Protein AF-A0A317GZ81-F1 (afdb_monomer_lite)

Sequence (143 aa):
MPDQAWKDRLIRLLGMLGSSFDGERANAGKMANDMLKKAGLTWEDVISVNVKQKQKEYAHAKYPWEEGFYQSGNYYRNPDPNPEEEISDLQMADICDTYQQYLSEWEKGFLKSIIDRLDAELPLTMRQHRTLVNIYKKVKQYA

pLDDT: mean 78.28, std 22.23, range [29.62, 97.44]

Secondary structure (DSSP, 8-state):
---HHHHHHHHHHHHHTT-S-HHHHHHHHHHHHHHHHHTT--HHHHH-S----------------SS------S--------TT----HHHHHHHHHHTGGGS-HHHHHHHHHHHHHHHTTPPPPHHHHHHHHHHHHHHGGG-

Radius of gyration: 20.4 Å; chains: 1; bounding box: 53×42×34 Å

Structure (mmCIF, N/CA/C/O backbone):
data_AF-A0A317GZ81-F1
#
_entry.id   AF-A0A317GZ81-F1
#
loop_
_atom_site.group_PDB
_atom_site.id
_atom_site.type_symbol
_atom_site.label_atom_id
_atom_site.label_alt_id
_atom_site.label_comp_id
_atom_site.label_asym_id
_atom_site.label_entity_id
_atom_site.label_seq_id
_atom_site.pdbx_PDB_ins_code
_atom_site.Cartn_x
_atom_site.Cartn_y
_atom_site.Cartn_z
_atom_site.occupancy
_atom_site.B_iso_or_equiv
_atom_site.auth_seq_id
_atom_site.auth_comp_id
_atom_site.auth_asym_id
_atom_site.auth_atom_id
_atom_site.pdbx_PDB_model_num
ATOM 1 N N . MET A 1 1 ? 26.489 2.666 -14.374 1.00 66.56 1 MET A N 1
ATOM 2 C CA . MET A 1 1 ? 26.760 3.495 -13.180 1.00 66.56 1 MET A CA 1
ATOM 3 C C . MET A 1 1 ? 25.925 4.754 -13.314 1.00 66.56 1 MET A C 1
ATOM 5 O O . MET A 1 1 ? 26.014 5.359 -14.376 1.00 66.56 1 MET A O 1
ATOM 9 N N . PRO A 1 2 ? 25.083 5.098 -12.327 1.00 83.62 2 PRO A N 1
ATOM 10 C CA . PRO A 1 2 ? 24.307 6.331 -12.369 1.00 83.62 2 PRO A CA 1
ATOM 11 C C . PRO A 1 2 ? 25.226 7.547 -12.468 1.00 83.62 2 PRO A C 1
ATOM 13 O O . PRO A 1 2 ? 26.196 7.653 -11.713 1.00 83.62 2 PRO A O 1
ATOM 16 N N . ASP A 1 3 ? 24.931 8.436 -13.408 1.00 89.06 3 ASP A N 1
ATOM 17 C CA . ASP A 1 3 ? 25.651 9.691 -13.585 1.00 89.06 3 ASP A CA 1
ATOM 18 C C . ASP A 1 3 ? 25.128 10.771 -12.622 1.00 89.06 3 ASP A C 1
ATOM 20 O O . ASP A 1 3 ? 24.226 10.541 -11.809 1.00 89.06 3 ASP A O 1
ATOM 24 N N . GLN A 1 4 ? 25.729 11.961 -12.670 1.00 90.44 4 GLN A N 1
ATOM 25 C CA . GLN A 1 4 ? 25.327 13.058 -11.792 1.00 90.44 4 GLN A CA 1
ATOM 26 C C . GLN A 1 4 ? 23.887 13.515 -12.075 1.00 90.44 4 GLN A C 1
ATOM 28 O O . GLN A 1 4 ? 23.118 13.707 -11.138 1.00 90.44 4 GLN A O 1
ATOM 33 N N . ALA A 1 5 ? 23.486 13.577 -13.347 1.00 92.62 5 ALA A N 1
ATOM 34 C CA . ALA A 1 5 ? 22.133 13.964 -13.741 1.00 92.62 5 ALA A CA 1
ATOM 35 C C . ALA A 1 5 ? 21.066 13.005 -13.182 1.00 92.62 5 ALA A C 1
ATOM 37 O O . ALA A 1 5 ? 19.994 13.431 -12.743 1.00 92.62 5 ALA A O 1
ATOM 38 N N . TRP A 1 6 ? 21.360 11.703 -13.150 1.00 94.94 6 TRP A N 1
ATOM 39 C CA . TRP A 1 6 ? 20.495 10.709 -12.527 1.00 94.94 6 TRP A CA 1
ATOM 40 C C . TRP A 1 6 ? 20.345 10.953 -11.022 1.00 94.94 6 TRP A C 1
ATOM 42 O O . TRP A 1 6 ? 19.225 10.898 -10.508 1.00 94.94 6 TRP A O 1
ATOM 52 N N . LYS A 1 7 ? 21.445 11.265 -10.321 1.00 94.44 7 LYS A N 1
ATOM 53 C CA . LYS A 1 7 ? 21.424 11.555 -8.877 1.00 94.44 7 LYS A CA 1
ATOM 54 C C . LYS A 1 7 ? 20.615 12.812 -8.580 1.00 94.44 7 LYS A C 1
ATOM 56 O O . LYS A 1 7 ? 19.761 12.779 -7.699 1.00 94.44 7 LYS A O 1
ATOM 61 N N . ASP A 1 8 ? 20.817 13.874 -9.353 1.00 97.00 8 ASP A N 1
ATOM 62 C CA . ASP A 1 8 ? 20.089 15.137 -9.200 1.00 97.00 8 ASP A CA 1
ATOM 63 C C . ASP A 1 8 ? 18.581 14.927 -9.392 1.00 97.00 8 ASP A C 1
ATOM 65 O O . ASP A 1 8 ? 17.753 15.440 -8.633 1.00 97.00 8 ASP A O 1
ATOM 69 N N . ARG A 1 9 ? 18.208 14.095 -10.372 1.00 95.25 9 ARG A N 1
ATOM 70 C CA . ARG A 1 9 ? 16.813 13.719 -10.598 1.00 95.25 9 ARG A CA 1
ATOM 71 C C . ARG A 1 9 ? 16.236 12.914 -9.431 1.00 95.25 9 ARG A C 1
ATOM 73 O O . ARG A 1 9 ? 15.103 13.185 -9.032 1.00 95.25 9 ARG A O 1
ATOM 80 N N . LEU A 1 10 ? 16.985 11.958 -8.878 1.00 95.88 10 LEU A N 1
ATOM 81 C CA . LEU A 1 10 ? 16.547 11.191 -7.709 1.00 95.88 10 LEU A CA 1
ATOM 82 C C . LEU A 1 10 ? 16.361 12.101 -6.486 1.00 95.88 10 LEU A C 1
ATOM 84 O O . LEU A 1 10 ? 15.325 12.024 -5.832 1.00 95.88 10 LEU A O 1
ATOM 88 N N . ILE A 1 11 ? 17.304 13.010 -6.221 1.00 96.06 11 ILE A N 1
ATOM 89 C CA . ILE A 1 11 ? 17.218 13.993 -5.128 1.00 96.06 11 ILE A CA 1
ATOM 90 C C . ILE A 1 11 ? 15.961 14.855 -5.272 1.00 96.06 11 ILE A C 1
ATOM 92 O O . ILE A 1 11 ? 15.231 15.049 -4.301 1.00 96.06 11 ILE A O 1
ATOM 96 N N . ARG A 1 12 ? 15.655 15.327 -6.487 1.00 96.31 12 ARG A N 1
ATOM 97 C CA . ARG A 1 12 ? 14.444 16.116 -6.742 1.00 96.31 12 ARG A CA 1
ATOM 98 C C . ARG A 1 12 ? 13.167 15.337 -6.422 1.00 96.31 12 ARG A C 1
ATOM 100 O O . ARG A 1 12 ? 12.270 15.890 -5.792 1.00 96.31 12 ARG A O 1
ATOM 107 N N . LEU A 1 13 ? 13.089 14.067 -6.825 1.00 96.62 13 LEU A N 1
ATOM 108 C CA . LEU A 1 13 ? 11.946 13.204 -6.503 1.00 96.62 13 LEU A CA 1
ATOM 109 C C . LEU A 1 13 ? 11.822 12.969 -4.996 1.00 96.62 13 LEU A C 1
ATOM 111 O O . LEU A 1 13 ? 10.722 13.037 -4.458 1.00 96.62 13 LEU A O 1
ATOM 115 N N . LEU A 1 14 ? 12.941 12.753 -4.303 1.00 95.75 14 LEU A N 1
ATOM 116 C CA . LEU A 1 14 ? 12.951 12.602 -2.849 1.00 95.75 14 LEU A CA 1
ATOM 117 C C . LEU A 1 14 ? 12.490 13.880 -2.135 1.00 95.75 14 LEU A C 1
ATOM 119 O O . LEU A 1 14 ? 11.744 13.792 -1.165 1.00 95.75 14 LEU A O 1
ATOM 123 N N . GLY A 1 15 ? 12.841 15.062 -2.647 1.00 95.56 15 GLY A N 1
ATOM 124 C CA . GLY A 1 15 ? 12.332 16.336 -2.132 1.00 95.56 15 GLY A CA 1
ATOM 125 C C . GLY A 1 15 ? 10.809 16.477 -2.253 1.00 95.56 15 GLY A C 1
ATOM 126 O O . GLY A 1 15 ? 10.167 17.041 -1.370 1.00 95.56 15 GLY A O 1
ATOM 127 N N . MET A 1 16 ? 10.203 15.903 -3.299 1.00 95.44 16 MET A N 1
ATOM 128 C CA . MET A 1 16 ? 8.745 15.921 -3.494 1.00 95.44 16 MET A CA 1
ATOM 129 C C . MET A 1 16 ? 7.982 15.018 -2.516 1.00 95.44 16 MET A C 1
ATOM 131 O O . MET A 1 16 ? 6.769 15.170 -2.367 1.00 95.44 16 MET A O 1
ATOM 135 N N . LEU A 1 17 ? 8.664 14.118 -1.797 1.00 93.69 17 LEU A N 1
ATOM 136 C CA . LEU A 1 17 ? 8.036 13.319 -0.739 1.00 93.69 17 LEU A CA 1
ATOM 137 C C . LEU A 1 17 ? 7.562 14.175 0.444 1.00 93.69 17 LEU A C 1
ATOM 139 O O . LEU A 1 17 ? 6.730 13.714 1.217 1.00 93.69 17 LEU A O 1
ATOM 143 N N . GLY A 1 18 ? 8.046 15.414 0.571 1.00 90.31 18 GLY A N 1
ATOM 144 C CA . GLY A 1 18 ? 7.570 16.386 1.558 1.00 90.31 18 GLY A CA 1
ATOM 145 C C . GLY A 1 18 ? 6.362 17.223 1.116 1.00 90.31 18 GLY A C 1
ATOM 146 O O . GLY A 1 18 ? 5.979 18.129 1.849 1.00 90.31 18 GLY A O 1
ATOM 147 N N . SER A 1 19 ? 5.780 16.981 -0.069 1.00 93.25 19 SER A N 1
ATOM 148 C CA . SER A 1 19 ? 4.635 17.766 -0.563 1.00 93.25 19 SER A CA 1
ATOM 149 C C . SER A 1 19 ? 3.405 17.632 0.344 1.00 93.25 19 SER A C 1
ATOM 151 O O . SER A 1 19 ? 3.117 16.550 0.859 1.00 93.25 19 SER A O 1
ATOM 153 N N . SER A 1 20 ? 2.626 18.709 0.480 1.00 90.06 20 SER A N 1
ATOM 154 C CA . SER A 1 20 ? 1.331 18.704 1.178 1.00 90.06 20 SER A CA 1
ATOM 155 C C . SER A 1 20 ? 0.255 17.892 0.447 1.00 90.06 20 SER A C 1
ATOM 157 O O . SER A 1 20 ? -0.765 17.567 1.047 1.00 90.06 20 SER A O 1
ATOM 159 N N . PHE A 1 21 ? 0.473 17.539 -0.824 1.00 89.31 21 PHE A N 1
ATOM 160 C CA . PHE A 1 21 ? -0.476 16.780 -1.635 1.00 89.31 21 PHE A CA 1
ATOM 161 C C . PHE A 1 21 ? -0.116 15.291 -1.682 1.00 89.31 21 PHE A C 1
ATOM 163 O O . PHE A 1 21 ? 0.926 14.892 -2.206 1.00 89.31 21 PHE A O 1
ATOM 170 N N . ASP A 1 22 ? -1.019 14.445 -1.193 1.00 85.56 22 ASP A N 1
ATOM 171 C CA . ASP A 1 22 ? -0.829 12.993 -1.081 1.00 85.56 22 ASP A CA 1
ATOM 172 C C . ASP A 1 22 ? -0.505 12.322 -2.423 1.00 85.56 22 ASP A C 1
ATOM 174 O O . ASP A 1 22 ? 0.394 11.479 -2.508 1.00 85.56 22 ASP A O 1
ATOM 178 N N . GLY A 1 23 ? -1.193 12.740 -3.491 1.00 89.94 23 GLY A N 1
ATOM 179 C CA . GLY A 1 23 ? -0.973 12.220 -4.841 1.00 89.94 23 GLY A CA 1
ATOM 180 C C . GLY A 1 23 ? 0.427 12.523 -5.378 1.00 89.94 23 GLY A C 1
ATOM 181 O O . GLY A 1 23 ? 1.032 11.679 -6.041 1.00 89.94 23 GLY A O 1
ATOM 182 N N . GLU A 1 24 ? 0.986 13.687 -5.040 1.00 90.44 24 GLU A N 1
ATOM 183 C CA . GLU A 1 24 ? 2.344 14.055 -5.443 1.00 90.44 24 GLU A CA 1
ATOM 184 C C . GLU A 1 24 ? 3.393 13.221 -4.707 1.00 90.44 24 GLU A C 1
ATOM 186 O O . GLU A 1 24 ? 4.323 12.724 -5.346 1.00 90.44 24 GLU A O 1
ATOM 191 N N . ARG A 1 25 ? 3.210 12.982 -3.399 1.00 97.44 25 ARG A N 1
ATOM 192 C CA . ARG A 1 25 ? 4.107 12.120 -2.609 1.00 97.44 25 ARG A CA 1
ATOM 193 C C . ARG A 1 25 ? 4.122 10.691 -3.146 1.00 97.44 25 ARG A C 1
ATOM 195 O O . ARG A 1 25 ? 5.190 10.121 -3.377 1.00 97.44 25 ARG A O 1
ATOM 202 N N . ALA A 1 26 ? 2.940 10.121 -3.388 1.00 91.75 26 ALA A N 1
ATOM 203 C CA . ALA A 1 26 ? 2.806 8.762 -3.907 1.00 91.75 26 ALA A CA 1
ATOM 204 C C . ALA A 1 26 ? 3.452 8.616 -5.294 1.00 91.75 26 ALA A C 1
ATOM 206 O O . ALA A 1 26 ? 4.194 7.661 -5.549 1.00 91.75 26 ALA A O 1
ATOM 207 N N . ASN A 1 27 ? 3.223 9.587 -6.181 1.00 95.06 27 ASN A N 1
ATOM 208 C CA . ASN A 1 27 ? 3.804 9.588 -7.517 1.00 95.06 27 ASN A CA 1
ATOM 209 C C . ASN A 1 27 ? 5.334 9.745 -7.480 1.00 95.06 27 ASN A C 1
ATOM 211 O O . ASN A 1 27 ? 6.044 9.013 -8.170 1.00 95.06 27 ASN A O 1
ATOM 215 N N . ALA A 1 28 ? 5.855 10.640 -6.638 1.00 96.00 28 ALA A N 1
ATOM 216 C CA . ALA A 1 28 ? 7.291 10.846 -6.479 1.00 96.00 28 ALA A CA 1
ATOM 217 C C . ALA A 1 28 ? 8.002 9.586 -5.959 1.00 96.00 28 ALA A C 1
ATOM 219 O O . ALA A 1 28 ? 9.020 9.176 -6.522 1.00 96.00 28 ALA A O 1
ATOM 220 N N . GLY A 1 29 ? 7.426 8.915 -4.955 1.00 96.50 29 GLY A N 1
ATOM 221 C CA . GLY A 1 29 ? 7.952 7.653 -4.431 1.00 96.50 29 GLY A CA 1
ATOM 222 C C . GLY A 1 29 ? 7.961 6.541 -5.480 1.00 96.50 29 GLY A C 1
ATOM 223 O O . GLY A 1 29 ? 8.966 5.844 -5.643 1.00 96.50 29 GLY A O 1
ATOM 224 N N . LYS A 1 30 ? 6.878 6.422 -6.261 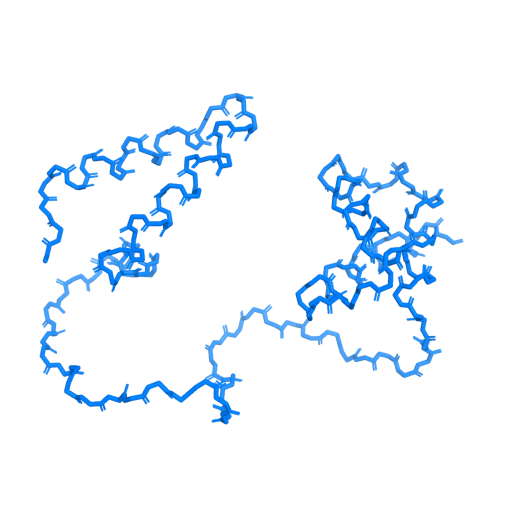1.00 97.00 30 LYS A N 1
ATOM 225 C CA . LYS A 1 30 ? 6.803 5.482 -7.388 1.00 97.00 30 LYS A CA 1
ATOM 226 C C . LYS A 1 30 ? 7.898 5.761 -8.422 1.00 97.00 30 LYS A C 1
ATOM 228 O O . LYS A 1 30 ? 8.630 4.846 -8.790 1.00 97.00 30 LYS A O 1
ATOM 233 N N . MET A 1 31 ? 8.048 7.014 -8.851 1.00 96.19 31 MET A N 1
ATOM 234 C CA . MET A 1 31 ? 9.059 7.404 -9.839 1.00 96.19 31 MET A CA 1
ATOM 235 C C . MET A 1 31 ? 10.486 7.141 -9.351 1.00 96.19 31 MET A C 1
ATOM 237 O O . MET A 1 31 ? 11.309 6.652 -10.124 1.00 96.19 31 MET A O 1
ATOM 241 N N . ALA A 1 32 ? 10.779 7.428 -8.080 1.00 97.06 32 ALA A N 1
ATOM 242 C CA . ALA A 1 32 ? 12.088 7.162 -7.493 1.00 97.06 32 ALA A CA 1
ATOM 243 C C . ALA A 1 32 ? 12.394 5.656 -7.492 1.00 97.06 32 ALA A C 1
ATOM 245 O O . ALA A 1 32 ? 13.458 5.231 -7.937 1.00 97.06 32 ALA A O 1
ATOM 246 N N . ASN A 1 33 ? 11.422 4.835 -7.089 1.00 96.44 33 ASN A N 1
ATOM 247 C CA . ASN A 1 33 ? 11.551 3.382 -7.097 1.00 96.44 33 ASN A CA 1
ATOM 248 C C . ASN A 1 33 ? 11.741 2.808 -8.515 1.00 96.44 33 ASN A C 1
ATOM 250 O O . ASN A 1 33 ? 12.577 1.929 -8.726 1.00 96.44 33 ASN A O 1
ATOM 254 N N . ASP A 1 34 ? 11.014 3.325 -9.507 1.00 95.19 34 ASP A N 1
ATOM 255 C CA . ASP A 1 34 ? 11.165 2.911 -10.905 1.00 95.19 34 ASP A CA 1
ATOM 256 C C . ASP A 1 34 ? 12.538 3.305 -11.476 1.00 95.19 34 ASP A C 1
ATOM 258 O O . ASP A 1 34 ? 13.122 2.554 -12.261 1.00 95.19 34 ASP A O 1
ATOM 262 N N . MET A 1 35 ? 13.085 4.458 -11.071 1.00 96.00 35 MET A N 1
ATOM 263 C CA . MET A 1 35 ? 14.439 4.875 -11.450 1.00 96.00 35 MET A CA 1
ATOM 264 C C . MET A 1 35 ? 15.514 3.930 -10.911 1.00 96.00 35 MET A C 1
ATOM 266 O O . MET A 1 35 ? 16.450 3.614 -11.647 1.00 96.00 35 MET A O 1
ATOM 270 N N . LEU A 1 36 ? 15.373 3.457 -9.670 1.00 91.81 36 LEU A N 1
ATOM 271 C CA . LEU A 1 36 ? 16.292 2.482 -9.079 1.00 91.81 36 LEU A CA 1
ATOM 272 C C . LEU A 1 36 ? 16.240 1.149 -9.819 1.00 91.81 36 LEU A C 1
ATOM 274 O O . LEU A 1 36 ? 17.273 0.663 -10.274 1.00 91.81 36 LEU A O 1
ATOM 278 N N . LYS A 1 37 ? 15.035 0.624 -10.064 1.00 90.00 37 LYS A N 1
ATOM 279 C CA . LYS A 1 37 ? 14.850 -0.623 -10.819 1.00 90.00 37 LYS A CA 1
ATOM 280 C C . LYS A 1 37 ? 15.461 -0.561 -12.215 1.00 90.00 37 LYS A C 1
ATOM 282 O O . LYS A 1 37 ? 16.151 -1.490 -12.620 1.00 90.00 37 LYS A O 1
ATOM 287 N N . LYS A 1 38 ? 15.254 0.543 -12.942 1.00 89.25 38 LYS A N 1
ATOM 288 C CA . LYS A 1 38 ? 15.851 0.749 -14.275 1.00 89.25 38 LYS A CA 1
ATOM 289 C C . LYS A 1 38 ? 17.378 0.793 -14.242 1.00 89.25 38 LYS A C 1
ATOM 291 O O . LYS A 1 38 ? 18.011 0.425 -15.224 1.00 89.25 38 LYS A O 1
ATOM 296 N N . ALA A 1 39 ? 17.958 1.237 -13.130 1.00 87.75 39 ALA A N 1
ATOM 297 C CA . ALA A 1 39 ? 19.399 1.247 -12.914 1.00 87.75 39 ALA A CA 1
ATOM 298 C C . ALA A 1 39 ? 19.944 -0.080 -12.349 1.00 87.75 39 ALA A C 1
ATOM 300 O O . ALA A 1 39 ? 21.157 -0.192 -12.177 1.00 87.75 39 ALA A O 1
ATOM 301 N N . GLY A 1 40 ? 19.083 -1.068 -12.066 1.00 89.12 40 GLY A N 1
ATOM 302 C CA . GLY A 1 40 ? 19.470 -2.317 -11.405 1.00 89.12 40 GLY A CA 1
ATOM 303 C C . GLY A 1 40 ? 19.871 -2.129 -9.939 1.00 89.12 40 GLY A C 1
ATOM 304 O O . GLY A 1 40 ? 20.708 -2.874 -9.447 1.00 89.12 40 GLY A O 1
ATOM 305 N N . LEU A 1 41 ? 19.320 -1.111 -9.273 1.00 89.38 41 LEU A N 1
ATOM 306 C CA . LEU A 1 41 ? 19.616 -0.749 -7.887 1.00 89.38 41 LEU A CA 1
ATOM 307 C C . LEU A 1 41 ? 18.413 -1.000 -6.975 1.00 89.38 41 LEU A C 1
ATOM 309 O O . LEU A 1 41 ? 17.254 -0.949 -7.399 1.00 89.38 41 LEU A O 1
ATOM 313 N N . THR A 1 42 ? 18.703 -1.197 -5.697 1.00 91.25 42 THR A N 1
ATOM 314 C CA . THR A 1 42 ? 17.748 -1.264 -4.590 1.00 91.25 42 THR A CA 1
ATOM 315 C C . THR A 1 42 ? 17.876 -0.032 -3.689 1.00 91.25 42 THR A C 1
ATOM 317 O O . THR A 1 42 ? 18.829 0.739 -3.789 1.00 91.25 42 THR A O 1
ATOM 320 N N . TRP A 1 43 ? 16.918 0.180 -2.783 1.00 91.06 43 TRP A N 1
ATOM 321 C CA . TRP A 1 43 ? 17.037 1.242 -1.774 1.00 91.06 43 TRP A CA 1
ATOM 322 C C . TRP A 1 43 ? 18.185 0.996 -0.791 1.00 91.06 43 TRP A C 1
ATOM 324 O O . TRP A 1 43 ? 18.784 1.954 -0.309 1.00 91.06 43 TRP A O 1
ATOM 334 N N . GLU A 1 44 ? 18.525 -0.266 -0.531 1.00 90.81 44 GLU A N 1
ATOM 335 C CA . GLU A 1 44 ? 19.674 -0.626 0.299 1.00 90.81 44 GLU A CA 1
ATOM 336 C C . GLU A 1 44 ? 20.982 -0.148 -0.339 1.00 90.81 44 GLU A C 1
ATOM 338 O O . GLU A 1 44 ? 21.804 0.450 0.353 1.00 90.81 44 GLU A O 1
ATOM 343 N N . ASP A 1 45 ? 21.124 -0.284 -1.662 1.00 87.06 45 ASP A N 1
ATOM 344 C CA . ASP A 1 45 ? 22.288 0.220 -2.407 1.00 87.06 45 ASP A CA 1
ATOM 345 C C . ASP A 1 45 ? 22.431 1.750 -2.328 1.00 87.06 45 ASP A C 1
ATOM 347 O O . ASP A 1 45 ? 23.535 2.284 -2.425 1.00 87.06 45 ASP A O 1
ATOM 351 N N . VAL A 1 46 ? 21.315 2.471 -2.167 1.00 89.50 46 VAL A N 1
ATOM 352 C CA . VAL A 1 46 ? 21.286 3.942 -2.080 1.00 89.50 46 VAL A CA 1
ATOM 353 C C . VAL A 1 46 ? 21.591 4.432 -0.667 1.00 89.50 46 VAL A C 1
ATOM 355 O O . VAL A 1 46 ? 22.262 5.449 -0.501 1.00 89.50 46 VAL A O 1
ATOM 358 N N . ILE A 1 47 ? 21.065 3.744 0.346 1.00 88.75 47 ILE A N 1
ATOM 359 C CA . ILE A 1 47 ? 21.135 4.169 1.751 1.00 88.75 47 ILE A CA 1
ATOM 360 C C . ILE A 1 47 ? 22.427 3.686 2.414 1.00 88.75 47 ILE A C 1
ATOM 362 O O . ILE A 1 47 ? 22.932 4.335 3.332 1.00 88.75 47 ILE A O 1
ATOM 366 N N . SER A 1 48 ? 22.982 2.563 1.962 1.00 84.56 48 SER A N 1
ATOM 367 C CA . SER A 1 48 ? 24.199 2.003 2.538 1.00 84.56 48 SER A CA 1
ATOM 368 C C . SER A 1 48 ? 25.384 2.950 2.336 1.00 84.56 48 SER A C 1
ATOM 370 O O . SER A 1 48 ? 25.935 3.082 1.247 1.00 84.56 48 SER A O 1
ATOM 372 N N . VAL A 1 49 ? 25.818 3.587 3.427 1.00 58.34 49 VAL A N 1
ATOM 373 C CA . VAL A 1 49 ? 26.893 4.602 3.459 1.00 58.34 49 VAL A CA 1
ATOM 374 C C . VAL A 1 49 ? 28.281 4.022 3.115 1.00 58.34 49 VAL A C 1
ATOM 376 O O . VAL A 1 49 ? 29.241 4.760 2.914 1.00 58.34 49 VAL A O 1
ATOM 379 N N . ASN A 1 50 ? 28.417 2.700 2.983 1.00 49.78 50 ASN A N 1
ATOM 380 C CA . ASN A 1 50 ? 29.688 2.034 2.701 1.00 49.78 50 ASN A CA 1
ATOM 381 C C . ASN A 1 50 ? 29.796 1.553 1.250 1.00 49.78 50 ASN A C 1
ATOM 383 O O . ASN A 1 50 ? 29.789 0.357 0.966 1.00 49.78 50 ASN A O 1
ATOM 387 N N . VAL A 1 51 ? 30.020 2.487 0.325 1.00 53.66 51 VAL A N 1
ATOM 388 C CA . VAL A 1 51 ? 30.512 2.148 -1.019 1.00 53.66 51 VAL A CA 1
ATOM 389 C C . VAL A 1 51 ? 32.017 1.870 -0.944 1.00 53.66 51 VAL A C 1
ATOM 391 O O . VAL A 1 51 ? 32.845 2.647 -1.416 1.00 53.66 51 VAL A O 1
ATOM 394 N N . LYS A 1 52 ? 32.401 0.737 -0.345 1.00 42.97 52 LYS A N 1
ATOM 395 C CA . LYS A 1 52 ? 33.682 0.105 -0.675 1.00 42.97 52 LYS A CA 1
ATOM 396 C C . LYS A 1 52 ? 33.434 -0.869 -1.816 1.00 42.97 52 LYS A C 1
ATOM 398 O O . LYS A 1 52 ? 32.877 -1.942 -1.631 1.00 42.97 52 LYS A O 1
ATOM 403 N N . GLN A 1 53 ? 33.845 -0.427 -3.000 1.00 54.22 53 GLN A N 1
ATOM 404 C CA . GLN A 1 53 ? 33.990 -1.193 -4.236 1.00 54.22 53 GLN A CA 1
ATOM 405 C C . GLN A 1 53 ? 34.202 -2.706 -4.012 1.00 54.22 53 GLN A C 1
ATOM 407 O O . GLN A 1 53 ? 35.283 -3.125 -3.606 1.00 54.22 53 GLN A O 1
ATOM 412 N N . LYS A 1 54 ? 33.217 -3.525 -4.390 1.00 43.12 54 LYS A N 1
ATOM 413 C CA . LYS A 1 54 ? 33.405 -4.903 -4.878 1.00 43.12 54 LYS A CA 1
ATOM 414 C C . LYS A 1 54 ? 32.350 -5.147 -5.961 1.00 43.12 54 LYS A C 1
ATOM 416 O O . LYS A 1 54 ? 31.165 -5.071 -5.689 1.00 43.12 54 LYS A O 1
ATOM 421 N N . GLN A 1 55 ? 32.719 -5.017 -7.234 1.00 43.12 55 GLN A N 1
ATOM 422 C CA . GLN A 1 55 ? 33.383 -6.010 -8.095 1.00 43.12 55 GLN A CA 1
ATOM 423 C C . GLN A 1 55 ? 32.418 -7.079 -8.623 1.00 43.12 55 GLN A C 1
ATOM 425 O O . GLN A 1 55 ? 31.890 -7.877 -7.869 1.00 43.12 55 GLN A O 1
ATOM 430 N N . LYS A 1 56 ? 32.262 -7.068 -9.955 1.00 44.25 56 LYS A N 1
ATOM 431 C CA . LYS A 1 56 ? 32.268 -8.233 -10.853 1.00 44.25 56 LYS A CA 1
ATOM 432 C C . LYS A 1 56 ? 31.969 -9.592 -10.196 1.00 44.25 56 LYS A C 1
ATOM 434 O O . LYS A 1 56 ? 32.889 -10.373 -10.006 1.00 44.25 56 LYS A O 1
ATOM 439 N N . GLU A 1 57 ? 30.697 -9.904 -9.974 1.00 43.84 57 GLU A N 1
ATOM 440 C CA . GLU A 1 57 ? 30.235 -11.295 -9.859 1.00 43.84 57 GLU A CA 1
ATOM 441 C C . GLU A 1 57 ? 28.719 -11.388 -10.105 1.00 43.84 57 GLU A C 1
ATOM 443 O O . GLU A 1 57 ? 27.941 -11.819 -9.271 1.00 43.84 57 GLU A O 1
ATOM 448 N N . TYR A 1 58 ? 28.273 -10.944 -11.282 1.00 44.00 58 TYR A N 1
ATOM 449 C CA . TYR A 1 58 ? 26.966 -11.340 -11.824 1.00 44.00 58 TYR A CA 1
ATOM 450 C C . TYR A 1 58 ? 27.177 -12.016 -13.179 1.00 44.00 58 TYR A C 1
ATOM 452 O O . TYR A 1 58 ? 26.615 -11.632 -14.201 1.00 44.00 58 TYR A O 1
ATOM 460 N N . ALA A 1 59 ? 28.063 -13.012 -13.194 1.00 42.03 59 ALA A N 1
ATOM 461 C CA . ALA A 1 59 ? 28.019 -14.050 -14.205 1.00 42.03 59 ALA A CA 1
ATOM 462 C C . ALA A 1 59 ? 27.092 -15.151 -13.674 1.00 42.03 59 ALA A C 1
ATOM 464 O O . ALA A 1 59 ? 27.382 -15.757 -12.652 1.00 42.03 59 ALA A O 1
ATOM 465 N N . HIS A 1 60 ? 26.000 -15.393 -14.401 1.00 37.19 60 HIS A N 1
ATOM 466 C CA . HIS A 1 60 ? 25.112 -16.555 -14.282 1.00 37.19 60 HIS A CA 1
ATOM 467 C C . HIS A 1 60 ? 24.307 -16.724 -12.980 1.00 37.19 60 HIS A C 1
ATOM 469 O O . HIS A 1 60 ? 24.687 -17.467 -12.086 1.00 37.19 60 HIS A O 1
ATOM 475 N N . ALA A 1 61 ? 23.074 -16.210 -12.992 1.00 36.88 61 ALA A N 1
ATOM 476 C CA . ALA A 1 61 ? 21.925 -16.986 -12.522 1.00 36.88 61 ALA A CA 1
ATOM 477 C C . ALA A 1 61 ? 20.658 -16.548 -13.272 1.00 36.88 61 ALA A C 1
ATOM 479 O O . ALA A 1 61 ? 20.067 -15.499 -13.033 1.00 36.88 61 ALA A O 1
ATOM 480 N N . LYS A 1 62 ? 20.295 -17.383 -14.241 1.00 39.91 62 LYS A N 1
ATOM 481 C CA . LYS A 1 62 ? 18.987 -17.488 -14.885 1.00 39.91 62 LYS A CA 1
ATOM 482 C C . LYS A 1 62 ? 17.910 -17.519 -13.787 1.00 39.91 62 LYS A C 1
ATOM 484 O O . LYS A 1 62 ? 18.054 -18.297 -12.853 1.00 39.91 62 LYS A O 1
ATOM 489 N N . TYR A 1 63 ? 16.897 -16.658 -13.885 1.00 38.59 63 TYR A N 1
ATOM 490 C CA . TYR A 1 63 ? 15.849 -16.458 -12.875 1.00 38.59 63 TYR A CA 1
ATOM 491 C C . TYR A 1 63 ? 15.316 -17.761 -12.243 1.00 38.59 63 TYR A C 1
ATOM 493 O O . TYR A 1 63 ? 14.694 -18.550 -12.954 1.00 38.59 63 TYR A O 1
ATOM 501 N N . PRO A 1 64 ? 15.476 -17.951 -10.921 1.00 37.59 64 PRO A N 1
ATOM 502 C CA . PRO A 1 64 ? 14.797 -18.990 -10.163 1.00 37.59 64 PRO A CA 1
ATOM 503 C C . PRO A 1 64 ? 13.966 -18.327 -9.054 1.00 37.59 64 PRO A C 1
ATOM 505 O O . PRO A 1 64 ? 14.456 -18.130 -7.947 1.00 37.59 64 PRO A O 1
ATOM 508 N N . TRP A 1 65 ? 12.727 -17.917 -9.335 1.00 44.72 65 TRP A N 1
ATOM 509 C CA . TRP A 1 65 ? 11.806 -17.470 -8.272 1.00 44.72 65 TRP A CA 1
ATOM 510 C C . TRP A 1 65 ? 10.767 -18.532 -7.892 1.00 44.72 65 TRP A C 1
ATOM 512 O O . TRP A 1 65 ? 9.783 -18.193 -7.242 1.00 44.72 65 TRP A O 1
ATOM 522 N N . GLU A 1 66 ? 10.966 -19.801 -8.268 1.00 43.03 66 GLU A N 1
ATOM 523 C CA . GLU A 1 66 ? 10.010 -20.871 -7.943 1.00 43.03 66 GLU A CA 1
ATOM 524 C C . GLU A 1 66 ? 10.366 -21.760 -6.751 1.00 43.03 66 GLU A C 1
ATOM 526 O O . GLU A 1 66 ? 9.448 -22.345 -6.194 1.00 43.03 66 GLU A O 1
ATOM 531 N N . GLU A 1 67 ? 11.601 -21.838 -6.251 1.00 33.44 67 GLU A N 1
ATOM 532 C CA . GLU A 1 67 ? 11.878 -22.803 -5.175 1.00 33.44 67 GLU A CA 1
ATOM 533 C C . GLU A 1 67 ? 12.847 -22.278 -4.112 1.00 33.44 67 GLU A C 1
ATOM 535 O O . GLU A 1 67 ? 14.046 -22.152 -4.336 1.00 33.44 67 GLU A O 1
ATOM 540 N N . GLY A 1 68 ? 12.297 -22.045 -2.915 1.00 38.09 68 GLY A N 1
ATOM 541 C CA . GLY A 1 68 ? 13.037 -22.050 -1.653 1.00 38.09 68 GLY A CA 1
ATOM 542 C C . GLY A 1 68 ? 13.749 -20.749 -1.266 1.00 38.09 68 GLY A C 1
ATOM 543 O O . GLY A 1 68 ? 14.449 -20.135 -2.056 1.00 38.09 68 GLY A O 1
ATOM 544 N N . PHE A 1 69 ? 13.640 -20.414 0.024 1.00 32.81 69 PHE A N 1
ATOM 545 C CA . PHE A 1 69 ? 14.404 -19.404 0.779 1.00 32.81 69 PHE A CA 1
ATOM 546 C C . PHE A 1 69 ? 13.848 -17.971 0.864 1.00 32.81 69 PHE A C 1
ATOM 548 O O . PHE A 1 69 ? 14.396 -17.012 0.331 1.00 32.81 69 PHE A O 1
ATOM 555 N N . TYR A 1 70 ? 12.855 -17.804 1.747 1.00 38.88 70 TYR A N 1
ATOM 556 C CA . TYR A 1 70 ? 12.764 -16.622 2.612 1.00 38.88 70 TYR A CA 1
ATOM 557 C C . TYR A 1 70 ? 13.484 -16.900 3.937 1.00 38.88 70 TYR A C 1
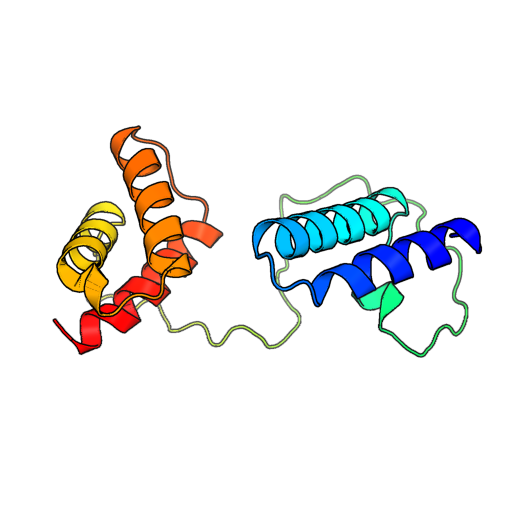ATOM 559 O O . TYR A 1 70 ? 12.843 -17.320 4.896 1.00 38.88 70 TYR A O 1
ATOM 567 N N . GLN A 1 71 ? 14.793 -16.652 4.026 1.00 42.44 71 GLN A N 1
ATOM 568 C CA . GLN A 1 71 ? 15.463 -16.495 5.325 1.00 42.44 71 GLN A CA 1
ATOM 569 C C . GLN A 1 71 ? 16.591 -15.460 5.256 1.00 42.44 71 GLN A C 1
ATOM 571 O O . GLN A 1 71 ? 17.697 -15.774 4.844 1.00 42.44 71 GLN A O 1
ATOM 576 N N . SER A 1 72 ? 16.269 -14.230 5.674 1.00 36.94 72 SER A N 1
ATOM 577 C CA . SER A 1 72 ? 17.051 -13.310 6.534 1.00 36.94 72 SER A CA 1
ATOM 578 C C . SER A 1 72 ? 16.615 -11.867 6.215 1.00 36.94 72 SER A C 1
ATOM 580 O O . SER A 1 72 ? 16.624 -11.489 5.053 1.00 36.94 72 SER A O 1
ATOM 582 N N . GLY A 1 73 ? 16.172 -11.006 7.131 1.00 29.62 73 GLY A N 1
ATOM 583 C CA . GLY A 1 73 ? 16.034 -11.123 8.575 1.00 29.62 73 GLY A CA 1
ATOM 584 C C . GLY A 1 73 ? 14.985 -10.143 9.130 1.00 29.62 73 GLY A C 1
ATOM 585 O O . GLY A 1 73 ? 14.742 -9.073 8.583 1.00 29.62 73 GLY A O 1
ATOM 586 N N . ASN A 1 74 ? 14.343 -10.570 10.219 1.00 36.28 74 ASN A N 1
ATOM 587 C CA . ASN A 1 74 ? 13.800 -9.763 11.319 1.00 36.28 74 ASN A CA 1
ATOM 588 C C . ASN A 1 74 ? 12.914 -8.529 11.042 1.00 36.28 74 ASN A C 1
ATOM 590 O O . ASN A 1 74 ? 13.070 -7.508 11.702 1.00 36.28 74 ASN A O 1
ATOM 594 N N . TYR A 1 75 ? 11.865 -8.680 10.224 1.00 34.91 75 TYR A N 1
ATOM 595 C CA . TYR A 1 75 ? 10.628 -7.881 10.383 1.00 34.91 75 TYR A CA 1
ATOM 596 C C . TYR A 1 75 ? 9.343 -8.715 10.549 1.00 34.91 75 TYR A C 1
ATOM 598 O O . TYR A 1 75 ? 8.249 -8.162 10.621 1.00 34.91 75 TYR A O 1
ATOM 606 N N . TYR A 1 76 ? 9.446 -10.041 10.675 1.00 38.09 76 TYR A N 1
ATOM 607 C CA . TYR A 1 76 ? 8.284 -10.920 10.821 1.00 38.09 76 TYR A CA 1
ATOM 608 C C . TYR A 1 76 ? 8.151 -11.423 12.256 1.00 38.09 76 TYR A C 1
ATOM 610 O O . TYR A 1 76 ? 8.570 -12.531 12.582 1.00 38.09 76 TYR A O 1
ATOM 618 N N . ARG A 1 77 ? 7.479 -10.647 13.111 1.00 35.91 77 ARG A N 1
ATOM 619 C CA . ARG A 1 77 ? 6.662 -11.277 14.152 1.00 35.91 77 ARG A CA 1
ATOM 620 C C . ARG A 1 77 ? 5.458 -11.861 13.416 1.00 35.91 77 ARG A C 1
ATOM 622 O O . ARG A 1 77 ? 4.450 -11.180 13.284 1.00 35.91 77 ARG A O 1
ATOM 629 N N . ASN A 1 78 ? 5.602 -13.058 12.844 1.00 39.00 78 ASN A N 1
ATOM 630 C CA . ASN A 1 78 ? 4.442 -13.850 12.442 1.00 39.00 78 ASN A CA 1
ATOM 631 C C . ASN A 1 78 ? 3.625 -14.062 13.720 1.00 39.00 78 ASN A C 1
ATOM 633 O O . ASN A 1 78 ? 4.140 -14.697 14.643 1.00 39.00 78 ASN A O 1
ATOM 637 N N . PRO A 1 79 ? 2.395 -13.539 13.839 1.00 42.22 79 PRO A N 1
ATOM 638 C CA . PRO A 1 79 ? 1.451 -14.205 14.707 1.00 42.22 79 PRO A CA 1
ATOM 639 C C . PRO A 1 79 ? 1.228 -15.565 14.048 1.00 42.22 79 PRO A C 1
ATOM 641 O O . PRO A 1 79 ? 0.888 -15.610 12.862 1.00 42.22 79 PRO A O 1
ATOM 644 N N . ASP A 1 80 ? 1.472 -16.641 14.789 1.00 40.44 80 ASP A N 1
ATOM 645 C CA . ASP A 1 80 ? 0.956 -17.963 14.441 1.00 40.44 80 ASP A CA 1
ATOM 646 C C . ASP A 1 80 ? -0.485 -17.797 13.920 1.00 40.44 80 ASP A C 1
ATOM 648 O O . ASP A 1 80 ? -1.244 -17.013 14.518 1.00 40.44 80 ASP A O 1
ATOM 652 N N . PRO A 1 81 ? -0.881 -18.423 12.798 1.00 43.81 81 PRO A N 1
ATOM 653 C CA . PRO A 1 81 ? -2.296 -18.522 12.481 1.00 43.81 81 PRO A CA 1
ATOM 654 C C . PRO A 1 81 ? -2.962 -19.189 13.684 1.00 43.81 81 PRO A C 1
ATOM 656 O O . PRO A 1 81 ? -2.702 -20.355 13.957 1.00 43.81 81 PRO A 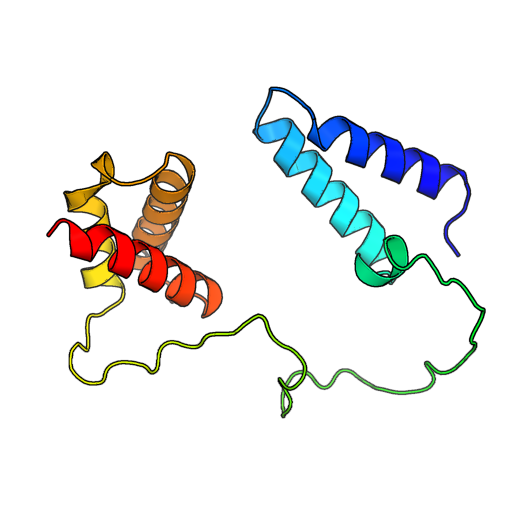O 1
ATOM 659 N N . ASN A 1 82 ? -3.749 -18.428 14.452 1.00 42.56 82 ASN A N 1
ATOM 660 C CA . ASN A 1 82 ? -4.562 -19.006 15.511 1.00 42.56 82 ASN A CA 1
ATOM 661 C C . ASN A 1 82 ? -5.561 -19.942 14.813 1.00 42.56 82 ASN A C 1
ATOM 663 O O . ASN A 1 82 ? -6.373 -19.435 14.036 1.00 42.56 82 ASN A O 1
ATOM 667 N N . PRO A 1 83 ? -5.499 -21.267 15.025 1.00 46.47 83 PRO A N 1
ATOM 668 C CA . PRO A 1 83 ? -6.347 -22.217 14.311 1.00 46.47 83 PRO A CA 1
ATOM 669 C C . PRO A 1 83 ? -7.834 -22.120 14.693 1.00 46.47 83 PRO A C 1
ATOM 671 O O . PRO A 1 83 ? -8.654 -22.828 14.123 1.00 46.47 83 PRO A O 1
ATOM 674 N N . GLU A 1 84 ? -8.200 -21.258 15.645 1.00 47.34 84 GLU A N 1
ATOM 675 C CA . GLU A 1 84 ? -9.559 -21.173 16.189 1.00 47.34 84 GLU A CA 1
ATOM 676 C C . GLU A 1 84 ? -10.534 -20.299 15.382 1.00 47.34 84 GLU A C 1
ATOM 678 O O . GLU A 1 84 ? -11.726 -20.316 15.672 1.00 47.34 84 GLU A O 1
ATOM 683 N N . GLU A 1 85 ? -10.091 -19.573 14.351 1.00 56.22 85 GLU A N 1
ATOM 684 C CA . GLU A 1 85 ? -10.993 -18.745 13.537 1.00 56.22 85 GLU A CA 1
ATOM 685 C C . GLU A 1 85 ? -10.646 -18.812 12.043 1.00 56.22 85 GLU A C 1
ATOM 687 O O . GLU A 1 85 ? -9.932 -17.964 11.505 1.00 56.22 85 GLU A O 1
ATOM 692 N N . GLU A 1 86 ? -11.190 -19.817 11.352 1.00 69.81 86 GLU A N 1
ATOM 693 C CA . GLU A 1 86 ? -11.270 -19.857 9.884 1.00 69.81 86 GLU A CA 1
ATOM 694 C C . GLU A 1 86 ? -12.268 -18.798 9.376 1.00 69.81 86 GLU A C 1
ATOM 696 O O . GLU A 1 86 ? -13.356 -19.106 8.894 1.00 69.81 86 GLU A O 1
ATOM 701 N N . ILE A 1 87 ? -11.928 -17.518 9.521 1.00 83.75 87 ILE A N 1
ATOM 702 C CA . ILE A 1 87 ? -12.710 -16.420 8.947 1.00 83.75 87 ILE A CA 1
ATOM 703 C C . ILE A 1 87 ? -12.205 -16.175 7.526 1.00 83.75 87 ILE A C 1
ATOM 705 O O . ILE A 1 87 ? -11.021 -15.914 7.303 1.00 83.75 87 ILE A O 1
ATOM 709 N N . SER A 1 88 ? -13.113 -16.263 6.555 1.00 90.25 88 SER A N 1
ATOM 710 C CA . SER A 1 88 ? -12.805 -16.007 5.145 1.00 90.25 88 SER A CA 1
ATOM 711 C C . SER A 1 88 ? -12.471 -14.534 4.877 1.00 90.25 88 SER A C 1
ATOM 713 O O . SER A 1 88 ? -12.871 -13.640 5.625 1.00 90.25 88 SER A O 1
ATOM 715 N N . ASP A 1 89 ? -11.792 -14.260 3.759 1.00 89.31 89 ASP A N 1
ATOM 716 C CA . ASP A 1 89 ? -11.491 -12.888 3.321 1.00 89.31 89 ASP A CA 1
ATOM 717 C C . ASP A 1 89 ? -12.747 -12.020 3.188 1.00 89.31 89 ASP A C 1
ATOM 719 O O . ASP A 1 89 ? -12.732 -10.852 3.571 1.00 89.31 89 ASP A O 1
ATOM 723 N N . LEU A 1 90 ? -13.847 -12.605 2.706 1.00 89.44 90 LEU A N 1
ATOM 724 C CA . LEU A 1 90 ? -15.129 -11.917 2.570 1.00 89.44 90 LEU A CA 1
ATOM 725 C C . LEU A 1 90 ? -15.688 -11.504 3.935 1.00 89.44 90 LEU A C 1
ATOM 727 O O . LEU A 1 90 ? -16.071 -10.354 4.125 1.00 89.44 90 LEU A O 1
ATOM 731 N N . GLN A 1 91 ? -15.667 -12.416 4.908 1.00 91.38 91 GLN A N 1
ATOM 732 C CA . GLN A 1 91 ? -16.132 -12.130 6.266 1.00 91.38 91 GLN A CA 1
ATOM 733 C C . GLN A 1 91 ? -15.237 -11.105 6.973 1.00 91.38 91 GLN A C 1
ATOM 735 O O . GLN A 1 91 ? -15.739 -10.224 7.665 1.00 91.38 91 GLN A O 1
ATOM 740 N N . MET A 1 92 ? -13.913 -11.178 6.787 1.00 93.62 92 MET A N 1
ATOM 741 C CA . MET A 1 92 ? -13.003 -10.158 7.315 1.00 93.62 92 MET A CA 1
ATOM 742 C C . MET A 1 92 ? -13.297 -8.783 6.716 1.00 93.62 92 MET A C 1
ATOM 744 O O . MET A 1 92 ? -13.311 -7.798 7.454 1.00 93.62 92 MET A O 1
ATOM 748 N N . ALA A 1 93 ? -13.525 -8.706 5.401 1.00 94.31 93 ALA A N 1
ATOM 749 C CA . ALA A 1 93 ? -13.840 -7.455 4.723 1.00 94.31 93 ALA A CA 1
ATOM 750 C C . ALA A 1 93 ? -15.164 -6.854 5.219 1.00 94.31 93 ALA A C 1
ATOM 752 O O . ALA A 1 93 ? -15.181 -5.674 5.555 1.00 94.31 93 ALA A O 1
ATOM 753 N N . ASP A 1 94 ? -16.215 -7.665 5.361 1.00 93.62 94 ASP A N 1
ATOM 754 C CA . ASP A 1 94 ? -17.537 -7.245 5.854 1.00 93.62 94 ASP A CA 1
ATOM 755 C C . ASP A 1 94 ? -17.485 -6.699 7.295 1.00 93.62 94 ASP A C 1
ATOM 757 O O . ASP A 1 94 ? -18.012 -5.626 7.606 1.00 93.62 94 ASP A O 1
ATOM 761 N N . ILE A 1 95 ? -16.734 -7.374 8.174 1.00 93.44 95 ILE A N 1
ATOM 762 C CA . ILE A 1 95 ? -16.489 -6.882 9.536 1.00 93.44 95 ILE A CA 1
ATOM 763 C C . ILE A 1 95 ? -15.712 -5.562 9.492 1.00 93.44 95 ILE A C 1
ATOM 765 O O . ILE A 1 95 ? -16.054 -4.616 10.194 1.00 93.44 95 ILE A O 1
ATOM 769 N N . CYS A 1 96 ? -14.674 -5.449 8.664 1.00 95.00 96 CYS A N 1
ATOM 770 C CA . CYS A 1 96 ? -13.940 -4.188 8.545 1.00 95.00 96 CYS A CA 1
ATOM 771 C C . CYS A 1 96 ? -14.820 -3.052 7.991 1.00 95.00 96 CYS A C 1
ATOM 773 O O . CYS A 1 96 ? -14.625 -1.899 8.380 1.00 95.00 96 CYS A O 1
ATOM 775 N N . ASP A 1 97 ? -15.780 -3.370 7.119 1.00 95.50 97 ASP A N 1
ATOM 776 C CA . ASP A 1 97 ? -16.693 -2.409 6.492 1.00 95.50 97 ASP A CA 1
ATOM 777 C C . ASP A 1 97 ? -17.703 -1.845 7.499 1.00 95.50 97 ASP A C 1
ATOM 779 O O . ASP A 1 97 ? -17.920 -0.636 7.588 1.00 95.50 97 ASP A O 1
ATOM 783 N N . THR A 1 98 ? -18.224 -2.715 8.363 1.00 95.38 98 THR A N 1
ATOM 784 C CA . THR A 1 98 ? -19.156 -2.337 9.436 1.00 95.38 98 THR A CA 1
ATOM 785 C C . THR A 1 98 ? -18.531 -1.361 10.443 1.00 95.38 98 THR A C 1
ATOM 787 O O . THR A 1 98 ? -19.213 -0.502 11.003 1.00 95.38 98 THR A O 1
ATOM 790 N N . TYR A 1 99 ? -17.220 -1.462 10.668 1.00 95.31 99 TYR A N 1
ATOM 791 C CA . TYR A 1 99 ? -16.488 -0.700 11.685 1.00 95.31 99 TYR A CA 1
ATOM 792 C C . TYR A 1 99 ? -15.534 0.344 11.075 1.00 95.31 99 TYR A C 1
ATOM 794 O O . TYR A 1 99 ? -14.519 0.712 11.683 1.00 95.31 99 TYR A O 1
ATOM 802 N N . GLN A 1 100 ? -15.853 0.864 9.883 1.00 94.31 100 GLN A N 1
ATOM 803 C CA . GLN A 1 100 ? -15.027 1.842 9.162 1.00 94.31 100 GLN A CA 1
ATOM 804 C C . GLN A 1 100 ? -14.662 3.096 9.975 1.00 94.31 100 GLN A C 1
ATOM 806 O O . GLN A 1 100 ? -13.645 3.733 9.692 1.00 94.31 100 GLN A O 1
ATOM 811 N N . GLN A 1 101 ? -15.441 3.471 10.994 1.00 94.75 101 GLN A N 1
ATOM 812 C CA . GLN A 1 101 ? -15.142 4.609 11.868 1.00 94.75 101 GLN A CA 1
ATOM 813 C C . GLN A 1 101 ? -13.826 4.460 12.653 1.00 94.75 101 GLN A C 1
ATOM 815 O O . GLN A 1 101 ? -13.250 5.467 13.057 1.00 94.75 101 GLN A O 1
ATOM 820 N N . TYR A 1 102 ? -13.328 3.232 12.840 1.00 94.31 102 TYR A N 1
ATOM 821 C CA . TYR A 1 102 ? -12.047 2.949 13.506 1.00 94.31 102 TYR A CA 1
ATOM 822 C C . TYR A 1 102 ? -10.868 2.824 12.524 1.00 94.31 102 TYR A C 1
ATOM 824 O O . TYR A 1 102 ? -9.730 2.542 12.923 1.00 94.31 102 TYR A O 1
ATOM 832 N N . LEU A 1 103 ? -11.124 3.036 11.232 1.00 93.69 103 LEU A N 1
ATOM 833 C CA . LEU A 1 103 ? -10.136 2.961 10.165 1.00 93.69 103 LEU A CA 1
ATOM 834 C C . LEU A 1 103 ? -9.639 4.353 9.764 1.00 93.69 103 LEU A C 1
ATOM 836 O O . LEU A 1 103 ? -10.383 5.332 9.731 1.00 93.69 103 LEU A O 1
ATOM 840 N N . SER A 1 104 ? -8.359 4.430 9.418 1.00 92.56 104 SER A N 1
ATOM 841 C CA . SER A 1 104 ? -7.766 5.588 8.748 1.00 92.56 104 SER A CA 1
ATOM 842 C C . SER A 1 104 ? -8.290 5.723 7.314 1.00 92.56 104 SER A C 1
ATOM 844 O O . SER A 1 104 ? -8.720 4.745 6.707 1.00 92.56 104 SER A O 1
ATOM 846 N N . GLU A 1 105 ? -8.189 6.918 6.725 1.00 86.75 105 GLU A N 1
ATOM 847 C CA . GLU A 1 105 ? -8.615 7.160 5.333 1.00 86.75 105 GLU A CA 1
ATOM 848 C C . GLU A 1 105 ? -7.907 6.244 4.324 1.00 86.75 105 GLU A C 1
ATOM 850 O O . GLU A 1 105 ? -8.515 5.770 3.363 1.00 86.75 105 GLU A O 1
ATOM 855 N N . TRP A 1 106 ? -6.635 5.922 4.575 1.00 95.06 106 TRP A N 1
ATOM 856 C CA . TRP A 1 106 ? -5.908 4.953 3.759 1.00 95.06 106 TRP A CA 1
ATOM 857 C C . TRP A 1 106 ? -6.467 3.529 3.909 1.00 95.06 106 TRP A C 1
ATOM 859 O O . TRP A 1 106 ? -6.664 2.854 2.901 1.00 95.06 106 TRP A O 1
ATOM 869 N N . GLU A 1 107 ? -6.755 3.073 5.135 1.00 95.81 107 GLU A N 1
ATOM 870 C CA . GLU A 1 107 ? -7.347 1.746 5.380 1.00 95.81 107 G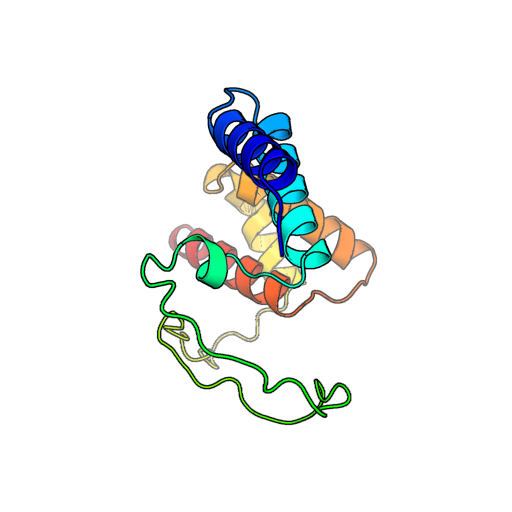LU A CA 1
ATOM 871 C C . GLU A 1 107 ? -8.740 1.633 4.747 1.00 95.81 107 GLU A C 1
ATOM 873 O O . GLU A 1 107 ? -9.035 0.604 4.148 1.00 95.81 107 GLU A O 1
ATOM 878 N N . LYS A 1 108 ? -9.557 2.696 4.794 1.00 94.75 108 LYS A N 1
ATOM 879 C CA . LYS A 1 108 ? -10.858 2.754 4.104 1.00 94.75 108 LYS A CA 1
ATOM 880 C C . LYS A 1 108 ? -10.699 2.620 2.590 1.00 94.75 108 LYS A C 1
ATOM 882 O O . LYS A 1 108 ? -11.384 1.818 1.959 1.00 94.75 108 LYS A O 1
ATOM 887 N N . GLY A 1 109 ? -9.763 3.368 1.999 1.00 90.25 109 GLY A N 1
ATOM 888 C CA . GLY A 1 109 ? -9.470 3.280 0.566 1.00 90.25 109 GLY A CA 1
ATOM 889 C C . GLY A 1 109 ? -8.952 1.898 0.149 1.00 90.25 109 GLY A C 1
ATOM 890 O O . GLY A 1 109 ? -9.358 1.367 -0.884 1.00 90.25 109 GLY A O 1
ATOM 891 N N . PHE A 1 110 ? -8.089 1.290 0.968 1.00 95.31 110 PHE A N 1
ATOM 892 C CA . PHE A 1 110 ? -7.621 -0.079 0.765 1.00 95.31 110 PHE A CA 1
ATOM 893 C C . PHE A 1 110 ? -8.770 -1.088 0.865 1.00 95.31 110 PHE A C 1
ATOM 895 O O . PHE A 1 110 ? -8.904 -1.924 -0.024 1.00 95.31 110 PHE A O 1
ATOM 902 N N . LEU A 1 111 ? -9.610 -0.990 1.900 1.00 97.12 111 LEU A N 1
ATOM 903 C CA . LEU A 1 111 ? -10.739 -1.892 2.124 1.00 97.12 111 LEU A CA 1
ATOM 904 C C . LEU A 1 111 ? -11.717 -1.855 0.950 1.00 97.12 111 LEU A C 1
ATOM 906 O O . LEU A 1 111 ? -12.064 -2.908 0.425 1.00 97.12 111 LEU A O 1
ATOM 910 N N . LYS A 1 112 ? -12.056 -0.659 0.456 1.00 94.75 112 LYS A N 1
ATOM 911 C CA . LYS A 1 112 ? -12.867 -0.502 -0.755 1.00 94.75 112 LYS A CA 1
ATOM 912 C C . LYS A 1 112 ? -12.261 -1.244 -1.951 1.00 94.75 112 LYS A C 1
ATOM 914 O O . LYS A 1 112 ? -12.954 -1.994 -2.624 1.00 94.75 112 LYS A O 1
ATOM 919 N N . SER A 1 113 ? -10.949 -1.110 -2.169 1.00 93.88 113 SER A N 1
ATOM 920 C CA . SER A 1 113 ? -10.263 -1.833 -3.249 1.00 93.88 113 SER A CA 1
ATOM 921 C C . SER A 1 113 ? -10.286 -3.358 -3.077 1.00 93.88 113 SER A C 1
ATOM 923 O O . SER A 1 113 ? -10.161 -4.070 -4.075 1.00 93.88 113 SER A O 1
ATOM 925 N N . ILE A 1 114 ? -10.352 -3.861 -1.843 1.00 97.12 114 ILE A N 1
ATOM 926 C CA . ILE A 1 114 ? -10.466 -5.293 -1.557 1.00 97.12 114 ILE A CA 1
ATOM 927 C C . ILE A 1 114 ? -11.889 -5.776 -1.823 1.00 97.12 114 ILE A C 1
ATOM 929 O O . ILE A 1 114 ? -12.038 -6.784 -2.507 1.00 97.12 114 ILE A O 1
ATOM 933 N N . ILE A 1 115 ? -12.902 -5.042 -1.357 1.00 94.69 115 ILE A N 1
ATOM 934 C CA . ILE A 1 115 ? -14.317 -5.355 -1.593 1.00 94.69 115 ILE A CA 1
ATOM 935 C C . ILE A 1 115 ? -14.596 -5.423 -3.097 1.00 94.69 115 ILE A C 1
ATOM 937 O O . ILE A 1 115 ? -15.032 -6.463 -3.575 1.00 94.69 115 ILE A O 1
ATOM 941 N N . ASP A 1 116 ? -14.185 -4.404 -3.864 1.00 90.56 116 ASP A N 1
ATOM 942 C CA . ASP A 1 116 ? -14.354 -4.379 -5.326 1.00 90.56 116 ASP A CA 1
ATOM 943 C C . ASP A 1 116 ? -13.738 -5.617 -6.019 1.00 90.56 116 ASP A C 1
ATOM 945 O O . ASP A 1 116 ? -14.218 -6.073 -7.056 1.00 90.56 116 ASP A O 1
ATOM 949 N N . ARG A 1 117 ? -12.644 -6.172 -5.472 1.00 93.38 117 ARG A N 1
ATOM 950 C CA . ARG A 1 117 ? -12.014 -7.394 -6.003 1.00 93.38 117 ARG A CA 1
ATOM 951 C C . ARG A 1 117 ? -12.768 -8.656 -5.610 1.00 93.38 117 ARG A C 1
ATOM 953 O O . ARG A 1 117 ? -12.876 -9.547 -6.446 1.00 93.38 117 ARG A O 1
ATOM 960 N N . LEU A 1 118 ? -13.217 -8.747 -4.361 1.00 90.50 118 LEU A N 1
ATOM 961 C CA . LEU A 1 118 ? -13.954 -9.904 -3.859 1.00 90.50 118 LEU A CA 1
ATOM 962 C C . LEU A 1 118 ? -15.325 -10.016 -4.536 1.00 90.50 118 LEU A C 1
ATOM 964 O O . LEU A 1 118 ? -15.688 -11.113 -4.947 1.00 90.50 118 LEU A O 1
ATOM 968 N N . ASP A 1 119 ? -16.011 -8.892 -4.760 1.00 91.00 119 ASP A N 1
ATOM 969 C CA . ASP A 1 119 ? -17.259 -8.826 -5.536 1.00 91.00 119 ASP A CA 1
ATOM 970 C C . ASP A 1 119 ? -17.060 -9.272 -6.992 1.00 91.00 119 ASP A C 1
ATOM 972 O O . ASP A 1 119 ? -17.954 -9.845 -7.610 1.00 91.00 119 ASP A O 1
ATOM 976 N N . ALA A 1 120 ? -15.865 -9.041 -7.544 1.00 87.88 120 ALA A N 1
ATOM 977 C CA . ALA A 1 120 ? -15.464 -9.526 -8.862 1.00 87.88 120 ALA A CA 1
ATOM 978 C C . ALA A 1 120 ? -14.923 -10.973 -8.851 1.00 87.88 120 ALA A C 1
ATOM 980 O O . ALA A 1 120 ? -14.348 -11.409 -9.850 1.00 87.88 120 ALA A O 1
ATOM 981 N N . GLU A 1 121 ? -15.044 -11.692 -7.729 1.00 88.19 121 GLU A N 1
ATOM 982 C CA . GLU A 1 121 ? -14.529 -13.053 -7.511 1.00 88.19 121 GLU A CA 1
ATOM 983 C C . GLU A 1 121 ? -13.017 -13.199 -7.789 1.00 88.19 121 GLU A C 1
ATOM 985 O O . GLU A 1 121 ? -12.508 -14.277 -8.107 1.00 88.19 121 GLU A O 1
ATOM 990 N N . LEU A 1 122 ? -12.256 -12.105 -7.668 1.00 81.00 122 LEU A N 1
ATOM 991 C CA . LEU A 1 122 ? -10.815 -12.112 -7.890 1.00 81.00 122 LEU A CA 1
ATOM 992 C C . LEU A 1 122 ? -10.071 -12.480 -6.601 1.00 81.00 122 LEU A C 1
ATOM 994 O O . LEU A 1 122 ? -10.227 -11.797 -5.585 1.00 81.00 122 LEU A O 1
ATOM 998 N N . PRO A 1 123 ? -9.153 -13.465 -6.641 1.00 83.06 123 PRO A N 1
ATOM 999 C CA . PRO A 1 123 ? -8.389 -13.838 -5.462 1.00 83.06 123 PRO A CA 1
ATOM 1000 C C . PRO A 1 123 ? -7.501 -12.681 -4.989 1.00 83.06 123 PRO A C 1
ATOM 1002 O O . PRO A 1 123 ? -6.969 -11.883 -5.784 1.00 83.06 123 PRO A O 1
ATOM 1005 N N . LEU A 1 124 ? -7.317 -12.602 -3.672 1.00 82.06 124 LEU A N 1
ATOM 1006 C CA . LEU A 1 124 ? -6.393 -11.662 -3.056 1.00 82.06 124 LEU A CA 1
ATOM 1007 C C . LEU A 1 124 ? -4.959 -12.177 -3.169 1.00 82.06 124 LEU A C 1
ATOM 1009 O O . LEU A 1 124 ? -4.669 -13.362 -3.024 1.00 82.06 124 LEU A O 1
ATOM 1013 N N . THR A 1 125 ? -4.020 -11.262 -3.397 1.00 88.06 125 THR A N 1
ATOM 1014 C CA . THR A 1 125 ? -2.599 -11.589 -3.240 1.00 88.06 125 THR A CA 1
ATOM 1015 C C . THR A 1 125 ? -2.284 -11.839 -1.763 1.00 88.06 125 THR A C 1
ATOM 1017 O O . THR A 1 125 ? -2.887 -11.229 -0.881 1.00 88.06 125 THR A O 1
ATOM 1020 N N . MET A 1 126 ? -1.259 -12.642 -1.468 1.00 75.50 126 MET A N 1
ATOM 1021 C CA . MET A 1 126 ? -0.825 -12.909 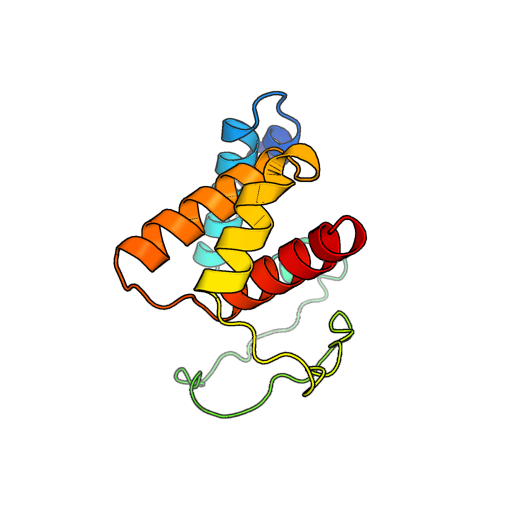-0.085 1.00 75.50 126 MET A CA 1
ATOM 1022 C C . MET A 1 126 ? -0.541 -11.625 0.716 1.00 75.50 126 MET A C 1
ATOM 1024 O O . MET A 1 126 ? -0.800 -11.545 1.915 1.00 75.50 126 MET A O 1
ATOM 1028 N N . ARG A 1 127 ? -0.025 -10.581 0.052 1.00 79.12 127 ARG A N 1
ATOM 1029 C CA . ARG A 1 127 ? 0.198 -9.273 0.680 1.00 79.12 127 ARG A CA 1
ATOM 1030 C C . ARG A 1 127 ? -1.119 -8.595 1.055 1.00 79.12 127 ARG A C 1
ATOM 1032 O O . ARG A 1 127 ? -1.220 -8.082 2.161 1.00 79.12 127 ARG A O 1
ATOM 1039 N N . GLN A 1 128 ? -2.097 -8.597 0.150 1.00 88.19 128 GLN A N 1
ATOM 1040 C CA . GLN A 1 128 ? -3.425 -8.038 0.406 1.00 88.19 128 GLN A CA 1
ATOM 1041 C C . GLN A 1 128 ? -4.125 -8.779 1.542 1.00 88.19 128 GLN A C 1
ATOM 1043 O O . GLN A 1 128 ? -4.586 -8.123 2.468 1.00 88.19 128 GLN A O 1
ATOM 1048 N N . HIS A 1 129 ? -4.111 -10.114 1.516 1.00 89.62 129 HIS A N 1
ATOM 1049 C CA . HIS A 1 129 ? -4.651 -10.946 2.590 1.00 89.62 129 HIS A CA 1
ATOM 1050 C C . HIS A 1 129 ? -4.017 -10.596 3.946 1.00 89.62 129 HIS A C 1
ATOM 1052 O O . HIS A 1 129 ? -4.717 -10.275 4.899 1.00 89.62 129 HIS A O 1
ATOM 1058 N N . ARG A 1 130 ? -2.680 -10.529 4.039 1.00 87.44 130 ARG A N 1
ATOM 1059 C CA . ARG A 1 130 ? -1.998 -10.132 5.288 1.00 87.44 130 ARG A CA 1
ATOM 1060 C C . ARG A 1 130 ? -2.380 -8.730 5.760 1.00 87.44 130 ARG A C 1
ATOM 1062 O O . ARG A 1 130 ? -2.543 -8.511 6.957 1.00 87.44 130 ARG A O 1
ATOM 1069 N N . THR A 1 131 ? -2.491 -7.771 4.842 1.00 89.75 131 THR A N 1
ATOM 1070 C CA . THR A 1 131 ? -2.938 -6.417 5.186 1.00 89.75 131 THR A CA 1
ATOM 1071 C C . THR A 1 131 ? -4.378 -6.433 5.699 1.00 89.75 131 THR A C 1
ATOM 1073 O O . THR A 1 131 ? -4.633 -5.823 6.734 1.00 89.75 131 THR A O 1
ATOM 1076 N N . LEU A 1 132 ? -5.280 -7.174 5.051 1.00 94.25 132 LEU A N 1
ATOM 1077 C CA . LEU A 1 132 ? -6.663 -7.356 5.491 1.00 94.25 132 LEU A CA 1
ATOM 1078 C C . LEU A 1 132 ? -6.731 -7.981 6.890 1.00 94.25 132 LEU A C 1
ATOM 1080 O O . LEU A 1 132 ? -7.388 -7.423 7.758 1.00 94.25 132 LEU A O 1
ATOM 1084 N N . VAL A 1 133 ? -5.972 -9.050 7.155 1.00 92.12 133 VAL A N 1
ATOM 1085 C CA . VAL A 1 133 ? -5.881 -9.686 8.483 1.00 92.12 133 VAL A CA 1
ATOM 1086 C C . VAL A 1 133 ? -5.426 -8.695 9.558 1.00 92.12 133 VAL A C 1
ATOM 1088 O O . VAL A 1 133 ? -5.937 -8.711 10.676 1.00 92.12 133 VAL A O 1
ATOM 1091 N N . ASN A 1 134 ? -4.467 -7.817 9.252 1.00 90.94 134 ASN A N 1
ATOM 1092 C CA . ASN A 1 134 ? -4.002 -6.812 10.211 1.00 90.94 134 ASN A CA 1
ATOM 1093 C C . ASN A 1 134 ? -5.076 -5.757 10.512 1.00 90.94 134 ASN A C 1
ATOM 1095 O O . ASN A 1 134 ? -5.252 -5.387 11.673 1.00 90.94 134 ASN A O 1
ATOM 1099 N N . ILE A 1 135 ? -5.797 -5.298 9.485 1.00 92.94 135 ILE A N 1
ATOM 1100 C CA . ILE A 1 135 ? -6.922 -4.366 9.641 1.00 92.94 135 ILE A CA 1
ATOM 1101 C C . ILE A 1 135 ? -8.040 -5.037 10.446 1.00 92.94 135 ILE A C 1
ATOM 1103 O O . ILE A 1 135 ? -8.520 -4.464 11.421 1.00 92.94 135 ILE A O 1
ATOM 1107 N N . TYR A 1 136 ? -8.374 -6.283 10.117 1.00 94.56 136 TYR A N 1
ATOM 1108 C CA . TYR A 1 136 ? -9.350 -7.086 10.842 1.00 94.56 136 TYR A CA 1
ATOM 1109 C C . TYR A 1 136 ? -8.983 -7.227 12.323 1.00 94.56 136 TYR A C 1
ATOM 1111 O O . TYR A 1 136 ? -9.786 -6.896 13.188 1.00 94.56 136 TYR A O 1
ATOM 1119 N N . LYS A 1 137 ? -7.744 -7.621 12.647 1.00 91.75 137 LYS A N 1
ATOM 1120 C CA . LYS A 1 137 ? -7.275 -7.745 14.041 1.00 91.75 137 LYS A CA 1
ATOM 1121 C C . LYS A 1 137 ? -7.362 -6.436 14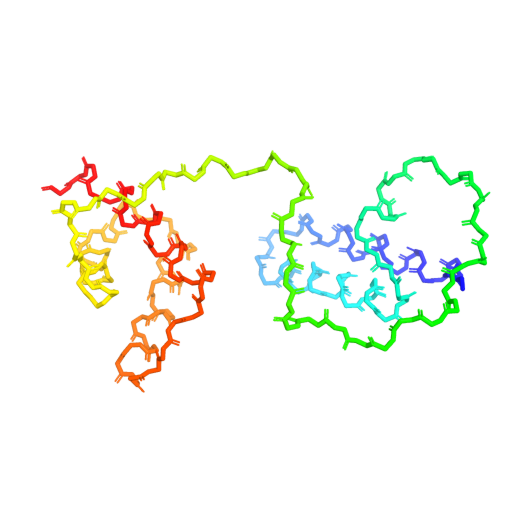.823 1.00 91.75 137 LYS A C 1
ATOM 1123 O O . LYS A 1 137 ? -7.588 -6.473 16.029 1.00 91.75 137 LYS A O 1
ATOM 1128 N N . LYS A 1 138 ? -7.157 -5.296 14.160 1.00 90.44 138 LYS A N 1
ATOM 1129 C CA . LYS A 1 138 ? -7.318 -3.966 14.758 1.00 90.44 138 LYS A CA 1
ATOM 1130 C C . LYS A 1 138 ? -8.789 -3.685 15.058 1.00 90.44 138 LYS A C 1
ATOM 1132 O O . LYS A 1 138 ? -9.111 -3.302 16.175 1.00 90.44 138 LYS A O 1
ATOM 1137 N N . VAL A 1 139 ? -9.667 -3.904 14.083 1.00 92.69 139 VAL A N 1
ATOM 1138 C CA . VAL A 1 139 ? -11.113 -3.675 14.209 1.00 92.69 139 VAL A CA 1
ATOM 1139 C C . VAL A 1 139 ? -11.750 -4.603 15.240 1.00 92.69 139 VAL A C 1
ATOM 1141 O O . VAL A 1 139 ? -12.567 -4.151 16.033 1.00 92.69 139 VAL A O 1
ATOM 1144 N N . LYS A 1 140 ? -11.325 -5.869 15.294 1.00 88.94 140 LYS A N 1
ATOM 1145 C CA . LYS A 1 140 ? -11.835 -6.883 16.226 1.00 88.94 140 LYS A CA 1
ATOM 1146 C C . LYS A 1 140 ? -11.704 -6.477 17.699 1.00 88.94 140 LYS A C 1
ATOM 1148 O O . LYS A 1 140 ? -12.444 -6.964 18.534 1.00 88.94 140 LYS A O 1
ATOM 1153 N N . GLN A 1 141 ? -10.786 -5.571 18.035 1.00 85.06 141 GLN A N 1
ATOM 1154 C CA . GLN A 1 141 ? -10.669 -5.037 19.400 1.00 85.06 141 GLN A CA 1
ATOM 1155 C C . GLN A 1 141 ? -11.862 -4.153 19.807 1.00 85.06 141 GLN A C 1
ATOM 1157 O O . GLN A 1 141 ? -12.004 -3.838 20.986 1.00 85.06 141 GLN A O 1
ATOM 1162 N N . TYR A 1 142 ? -12.687 -3.739 18.843 1.00 81.62 142 TYR A N 1
ATOM 1163 C CA . TYR A 1 142 ? -13.842 -2.856 19.008 1.00 81.62 142 TYR A CA 1
ATOM 1164 C C . TYR A 1 142 ? -15.179 -3.528 18.658 1.00 81.62 142 TYR A C 1
ATOM 1166 O O . TYR A 1 142 ? -16.217 -2.873 18.775 1.00 81.62 142 TYR A O 1
ATOM 1174 N N . ALA A 1 143 ? -15.148 -4.785 18.200 1.00 72.88 143 ALA A N 1
ATOM 1175 C CA . ALA A 1 143 ? -16.319 -5.592 17.865 1.00 72.88 143 ALA A CA 1
ATOM 1176 C C . ALA A 1 143 ? -16.724 -6.471 19.052 1.00 72.88 143 ALA A C 1
ATOM 1178 O O . ALA A 1 143 ? -17.940 -6.515 19.340 1.00 72.88 143 ALA A O 1
#

Foldseek 3Di:
DDDPVLVVLLVVLVVQCPDPDPVSNVVSVVVSCVSQVVVVHDVCNVPVPDPPDDDDDPDDDDDDPDDDDPDDDDPDPDPDPPPPDPQDLVNLLVLLVVQVVQDDPVVVVLSVVSVVCVVVVHDDDPVSVVSSVVSSVSSVVVD